Protein AF-A0A920IR67-F1 (afdb_monomer)

Solvent-accessible surface area (backbone atoms only — not comparable to full-atom values): 7328 Å² total; per-residue (Å²): 84,75,46,78,77,42,71,44,80,78,33,70,66,43,25,34,74,67,32,74,69,35,70,67,53,43,52,50,52,53,50,52,53,50,51,50,53,48,53,53,52,59,72,75,44,61,71,65,59,56,71,73,72,46,45,66,59,51,53,51,54,48,50,56,53,46,45,64,69,35,49,76,43,14,40,44,74,76,39,72,48,78,78,47,80,86,73,61,67,72,62,51,50,62,48,51,52,51,51,50,51,50,52,51,50,53,52,49,51,53,50,51,51,54,47,52,53,50,53,50,53,50,53,56,55,61,74,73,109

Nearest PDB structures (foldseek):
  1win-assembly1_A  TM=6.851E-01  e=4.345E-01  Mus musculus
  9bq2-assembly1_A  TM=4.743E-01  e=7.700E-01  Homo sapiens

Radius of gyration: 24.87 Å; Cα contacts (8 Å, |Δi|>4): 86; chains: 1; bounding box: 63×22×72 Å

Mean predicted aligned error: 12.22 Å

Secondary structure (DSSP, 8-state):
-EEEEEEEES-HHHHHHHHTT-HHHHHHHHHHHHHHHHHHHHHHS-HHHHHHTTHHHHHHHHHHHHHHHTGGGTEEEEEEEE------HHHHHHHHHHHHHHHHHHHHHHHHHHHHHHHHHHHHHHTT-

Foldseek 3Di:
DKDADDKDQQDPVLQCVVQVPDPVSVVVVLVVVLLVLVLVVCLVDPVCVCPPPCVVVVVVVSLVVSQVVCVSNSMGRPDMDDPDDPHPVVSVVVNVVVVVVVVVVVVVVVVVVVVVVVVVVVVVVVVVD

Structure (mmCIF, N/CA/C/O backbone):
data_AF-A0A920IR67-F1
#
_entry.id   AF-A0A920IR67-F1
#
loop_
_atom_site.group_PDB
_atom_site.id
_atom_site.type_symbol
_atom_site.label_atom_id
_atom_site.label_alt_id
_atom_site.label_comp_id
_atom_site.label_asym_id
_atom_site.label_entity_id
_atom_site.label_seq_id
_atom_site.pdbx_PDB_ins_code
_atom_site.Cartn_x
_atom_site.Cartn_y
_atom_site.Cartn_z
_atom_site.occupancy
_atom_site.B_iso_or_equiv
_atom_site.auth_seq_id
_atom_site.auth_comp_id
_atom_site.auth_asym_id
_atom_site.auth_atom_id
_atom_site.pdbx_PDB_model_num
ATOM 1 N N . MET A 1 1 ? 10.193 -6.111 2.824 1.00 59.59 1 MET A N 1
ATOM 2 C CA . MET A 1 1 ? 10.745 -6.671 1.575 1.00 59.59 1 MET A CA 1
ATOM 3 C C . MET A 1 1 ? 9.665 -7.300 0.692 1.00 59.59 1 MET A C 1
ATOM 5 O O . MET A 1 1 ? 8.987 -8.243 1.106 1.00 59.59 1 MET A O 1
ATOM 9 N N . ILE A 1 2 ? 9.531 -6.771 -0.526 1.00 66.12 2 ILE A N 1
ATOM 10 C CA . ILE A 1 2 ? 8.673 -7.271 -1.611 1.00 66.12 2 ILE A CA 1
ATOM 11 C C . ILE A 1 2 ? 9.563 -8.070 -2.568 1.00 66.12 2 ILE A C 1
ATOM 13 O O . ILE A 1 2 ? 10.697 -7.669 -2.823 1.00 66.12 2 ILE A O 1
ATOM 17 N N . ARG A 1 3 ? 9.085 -9.212 -3.069 1.00 68.06 3 ARG A N 1
ATOM 18 C CA . ARG A 1 3 ? 9.801 -10.018 -4.062 1.00 68.06 3 ARG A CA 1
ATOM 19 C C . ARG A 1 3 ? 8.900 -10.271 -5.261 1.00 68.06 3 ARG A C 1
ATOM 21 O O . ARG A 1 3 ? 7.835 -10.860 -5.107 1.00 68.06 3 ARG A O 1
ATOM 28 N N . PHE A 1 4 ? 9.364 -9.888 -6.441 1.00 70.62 4 PHE A N 1
ATOM 29 C CA . PHE A 1 4 ? 8.727 -10.252 -7.704 1.00 70.62 4 PHE A CA 1
ATOM 30 C C . PHE A 1 4 ? 9.223 -11.637 -8.130 1.00 70.62 4 PHE A C 1
ATOM 32 O O . PHE A 1 4 ? 10.422 -11.916 -8.060 1.00 70.62 4 PHE A O 1
ATOM 39 N N . GLY A 1 5 ? 8.291 -12.529 -8.466 1.00 67.00 5 GLY A N 1
ATOM 40 C CA . GLY A 1 5 ? 8.580 -13.909 -8.854 1.00 67.00 5 GLY A CA 1
ATOM 41 C C . GLY A 1 5 ? 8.668 -14.066 -10.366 1.00 67.00 5 GLY A C 1
ATOM 42 O O . GLY A 1 5 ? 9.667 -14.570 -10.877 1.00 67.00 5 GLY A O 1
ATOM 43 N N . LYS A 1 6 ? 7.630 -13.618 -11.080 1.00 78.69 6 LYS A N 1
ATOM 44 C CA . LYS A 1 6 ? 7.548 -13.682 -12.543 1.00 78.69 6 LYS A CA 1
ATOM 45 C C . LYS A 1 6 ? 6.943 -12.398 -13.102 1.00 78.69 6 LYS A C 1
ATOM 47 O O . LYS A 1 6 ? 5.902 -11.939 -12.635 1.00 78.69 6 LYS A O 1
ATOM 52 N N . ASN A 1 7 ? 7.587 -11.854 -14.125 1.00 81.00 7 ASN A N 1
ATOM 53 C CA . ASN A 1 7 ? 7.120 -10.73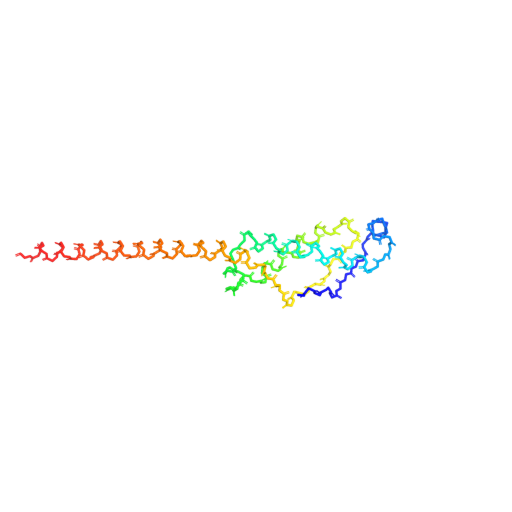0 -14.925 1.00 81.00 7 ASN A CA 1
ATOM 54 C C . ASN A 1 7 ? 7.301 -11.057 -16.414 1.00 81.00 7 ASN A C 1
ATOM 56 O O . ASN A 1 7 ? 8.134 -11.886 -16.783 1.00 81.00 7 ASN A O 1
ATOM 60 N N . ARG A 1 8 ? 6.479 -10.446 -17.266 1.00 83.25 8 ARG A N 1
ATOM 61 C CA . ARG A 1 8 ? 6.518 -10.623 -18.720 1.00 83.25 8 ARG A CA 1
ATOM 62 C C . ARG A 1 8 ? 6.507 -9.262 -19.393 1.00 83.25 8 ARG A C 1
ATOM 64 O O . ARG A 1 8 ? 5.679 -8.425 -19.062 1.00 83.25 8 ARG A O 1
ATOM 71 N N . ILE A 1 9 ? 7.409 -9.053 -20.345 1.00 85.00 9 ILE A N 1
ATOM 72 C CA . ILE A 1 9 ? 7.377 -7.864 -21.198 1.00 85.00 9 ILE A CA 1
ATOM 73 C C . ILE A 1 9 ? 6.272 -8.078 -22.231 1.00 85.00 9 ILE A C 1
ATOM 75 O O . ILE A 1 9 ? 6.287 -9.081 -22.946 1.00 85.00 9 ILE A O 1
ATOM 79 N N . VAL A 1 10 ? 5.307 -7.165 -22.264 1.00 87.00 10 VAL A N 1
ATOM 80 C CA . VAL A 1 10 ? 4.192 -7.175 -23.222 1.00 87.00 10 VAL A CA 1
ATOM 81 C C . VAL A 1 10 ? 4.490 -6.220 -24.372 1.00 87.00 10 VAL A C 1
ATOM 83 O O . VAL A 1 10 ? 4.275 -6.581 -25.525 1.00 87.00 10 VAL A O 1
ATOM 86 N N . ASP A 1 11 ? 5.054 -5.047 -24.066 1.00 88.00 11 ASP A N 1
ATOM 87 C CA . ASP A 1 11 ? 5.465 -4.052 -25.056 1.00 88.00 11 ASP A CA 1
ATOM 88 C C . ASP A 1 11 ? 6.948 -3.702 -24.885 1.00 88.00 11 ASP A C 1
ATOM 90 O O . ASP A 1 11 ? 7.371 -3.101 -23.893 1.00 88.00 11 ASP A O 1
ATOM 94 N N . VAL A 1 12 ? 7.747 -4.094 -25.878 1.00 86.19 12 VAL A N 1
ATOM 95 C CA . VAL A 1 12 ? 9.199 -3.885 -25.893 1.00 86.19 12 VAL A CA 1
ATOM 96 C C . VAL A 1 12 ? 9.558 -2.414 -26.116 1.00 86.19 12 VAL A C 1
ATOM 98 O O . VAL A 1 12 ? 10.548 -1.945 -25.553 1.00 86.19 12 VAL A O 1
ATOM 101 N N . LEU A 1 13 ? 8.771 -1.674 -26.904 1.00 87.31 13 LEU A N 1
ATOM 102 C CA . LEU A 1 13 ? 9.026 -0.262 -27.187 1.00 87.31 13 LEU A CA 1
ATOM 103 C C . LEU A 1 13 ? 8.803 0.558 -25.917 1.00 87.31 13 LEU A C 1
ATOM 105 O O . LEU A 1 13 ? 9.698 1.285 -25.481 1.00 87.31 13 LEU A O 1
ATOM 109 N N . THR A 1 14 ? 7.648 0.373 -25.277 1.00 87.25 14 THR A N 1
ATOM 110 C CA . THR A 1 14 ? 7.322 1.032 -24.009 1.00 87.25 14 THR A CA 1
ATOM 111 C C . THR A 1 14 ? 8.344 0.678 -22.935 1.00 87.25 14 THR A C 1
ATOM 113 O O . THR A 1 14 ? 8.895 1.574 -22.296 1.00 87.25 14 THR A O 1
ATOM 116 N N . PHE A 1 15 ? 8.708 -0.602 -22.812 1.00 87.19 15 PHE A N 1
ATOM 117 C CA . PHE A 1 15 ? 9.747 -1.041 -21.883 1.00 87.19 15 PHE A CA 1
ATOM 118 C C . PHE A 1 15 ? 11.091 -0.339 -22.116 1.00 87.19 15 PHE A C 1
ATOM 120 O O . PHE A 1 15 ? 11.719 0.136 -21.163 1.00 87.19 15 PHE A O 1
ATOM 127 N N . TYR A 1 16 ? 11.535 -0.240 -23.370 1.00 86.88 16 TYR A N 1
ATOM 128 C CA . TYR A 1 16 ? 12.795 0.415 -23.701 1.00 86.88 16 TYR A CA 1
ATOM 129 C C . TYR A 1 16 ? 12.746 1.920 -23.417 1.00 86.88 16 TYR A C 1
ATOM 131 O O . TYR A 1 16 ? 13.696 2.458 -22.857 1.00 86.88 16 TYR A O 1
ATOM 139 N N . THR A 1 17 ? 11.632 2.593 -23.717 1.00 87.38 17 THR A N 1
ATOM 140 C CA . THR A 1 17 ? 11.470 4.029 -23.423 1.00 87.38 17 THR A CA 1
ATOM 141 C C . THR A 1 17 ? 11.408 4.332 -21.926 1.00 87.38 17 THR A C 1
ATOM 143 O O . THR A 1 17 ? 11.992 5.316 -21.480 1.00 87.38 17 THR A O 1
ATOM 146 N N . ALA A 1 18 ? 10.755 3.476 -21.137 1.00 84.12 18 ALA A N 1
ATOM 147 C CA . ALA A 1 18 ? 10.588 3.675 -19.700 1.00 84.12 18 ALA A CA 1
ATOM 148 C C . ALA A 1 18 ? 11.833 3.285 -18.890 1.00 84.12 18 ALA A C 1
ATOM 150 O O . ALA A 1 18 ? 12.072 3.814 -17.805 1.00 84.12 18 ALA A O 1
ATOM 15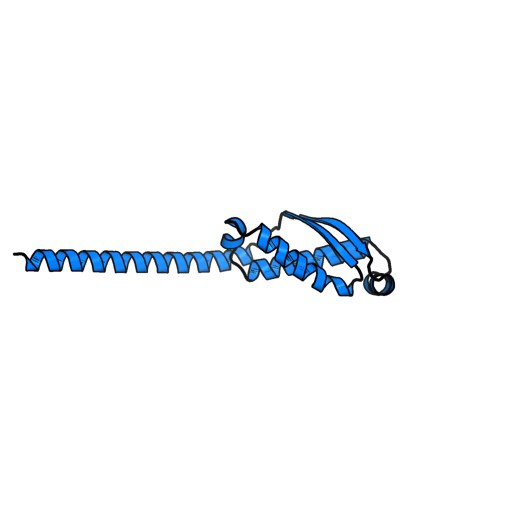1 N N . THR A 1 19 ? 12.619 2.336 -19.402 1.00 85.69 19 THR A N 1
ATOM 152 C CA . THR A 1 19 ? 13.619 1.622 -18.598 1.00 85.69 19 THR A CA 1
ATOM 153 C C . THR A 1 19 ? 15.010 1.587 -19.225 1.00 85.69 19 THR A C 1
ATOM 155 O O . THR A 1 19 ? 15.936 1.003 -18.654 1.00 85.69 19 THR A O 1
ATOM 158 N N . SER A 1 20 ? 15.163 2.159 -20.420 1.00 85.56 20 SER A N 1
ATOM 159 C CA . SER A 1 20 ? 16.378 2.085 -21.242 1.00 85.56 20 SER A CA 1
ATOM 160 C C . SER A 1 20 ? 16.860 0.645 -21.471 1.00 85.56 20 SER A C 1
ATOM 162 O O . SER A 1 20 ? 18.056 0.388 -21.576 1.00 85.56 20 SER A O 1
ATOM 164 N N . GLY A 1 21 ? 15.934 -0.323 -21.469 1.00 83.12 21 GLY A N 1
ATOM 165 C CA . GLY A 1 21 ? 16.231 -1.753 -21.604 1.00 83.12 21 GLY A CA 1
ATOM 166 C C . GLY A 1 21 ? 16.819 -2.435 -20.358 1.00 83.12 21 GLY A C 1
ATOM 167 O O . GLY A 1 21 ? 17.163 -3.614 -20.418 1.00 83.12 21 GLY A O 1
ATOM 168 N N . SER A 1 22 ? 16.942 -1.741 -19.221 1.00 88.25 22 SER A N 1
ATOM 169 C CA . SER A 1 22 ? 17.567 -2.287 -18.009 1.00 88.25 22 SER A CA 1
ATOM 170 C C . SER A 1 22 ? 16.568 -2.979 -17.080 1.00 88.25 22 SER A C 1
ATOM 172 O O . SER A 1 22 ? 15.719 -2.346 -16.453 1.00 88.25 22 SER A O 1
ATOM 174 N N . PHE A 1 23 ? 16.737 -4.286 -16.868 1.00 82.31 23 PHE A N 1
ATOM 175 C CA . PHE A 1 23 ? 15.955 -5.024 -15.867 1.00 82.31 23 PHE A CA 1
ATOM 176 C C . PHE A 1 23 ? 16.204 -4.554 -14.427 1.00 82.31 23 PHE A C 1
ATOM 178 O O . PHE A 1 23 ? 15.329 -4.699 -13.574 1.00 82.31 23 PHE A O 1
ATOM 185 N N . LEU A 1 24 ? 17.376 -3.984 -14.127 1.00 85.94 24 LEU A N 1
ATOM 186 C CA . LEU A 1 24 ? 17.654 -3.440 -12.796 1.00 85.94 24 LEU A CA 1
ATOM 187 C C . LEU A 1 24 ? 16.766 -2.223 -12.519 1.00 85.94 24 LEU A C 1
ATOM 189 O O . LEU A 1 24 ? 16.125 -2.142 -11.471 1.00 85.94 24 LEU A O 1
ATOM 193 N N . THR A 1 25 ? 16.686 -1.312 -13.488 1.00 86.12 25 THR A N 1
ATOM 194 C CA . THR A 1 25 ? 15.841 -0.119 -13.402 1.00 86.12 25 THR A CA 1
ATOM 195 C C . THR A 1 25 ? 14.364 -0.511 -13.341 1.00 86.12 25 THR A C 1
ATOM 197 O O . THR A 1 25 ? 13.634 0.041 -12.520 1.00 86.12 25 THR A O 1
ATOM 200 N N . LEU A 1 26 ? 13.949 -1.537 -14.096 1.00 85.38 26 LEU A N 1
ATOM 201 C CA . LEU A 1 26 ? 12.593 -2.089 -14.018 1.00 85.38 26 LEU A CA 1
ATOM 202 C C . LEU A 1 26 ? 12.262 -2.541 -12.596 1.00 85.38 26 LEU A C 1
ATOM 204 O O . LEU A 1 26 ? 11.256 -2.130 -12.030 1.00 85.38 26 LEU A O 1
ATOM 208 N N . ASN A 1 27 ? 13.112 -3.387 -12.012 1.00 82.69 27 ASN A N 1
ATOM 209 C CA . ASN A 1 27 ? 12.874 -3.947 -10.684 1.00 82.69 27 ASN A CA 1
ATOM 210 C C . ASN A 1 27 ? 12.829 -2.861 -9.602 1.00 82.69 27 ASN A C 1
ATOM 212 O O . ASN A 1 27 ? 12.018 -2.955 -8.680 1.00 82.69 27 ASN A O 1
ATOM 216 N N . ASN A 1 28 ? 13.650 -1.817 -9.732 1.00 85.88 28 ASN A N 1
ATOM 217 C CA . ASN A 1 28 ? 13.616 -0.670 -8.828 1.00 85.88 28 ASN A CA 1
ATOM 218 C C . ASN A 1 28 ? 12.306 0.120 -8.958 1.00 85.88 28 ASN A C 1
ATOM 220 O O . ASN A 1 28 ? 11.671 0.403 -7.944 1.00 85.88 28 ASN A O 1
ATOM 224 N N . LEU A 1 29 ? 11.868 0.427 -10.184 1.00 85.31 29 LEU A N 1
ATOM 225 C CA . LEU A 1 29 ? 10.605 1.132 -10.435 1.00 85.31 29 LEU A CA 1
ATOM 226 C C . LEU A 1 29 ? 9.396 0.320 -9.957 1.00 85.31 29 LEU A C 1
ATOM 228 O O . LEU A 1 29 ? 8.525 0.857 -9.272 1.00 85.31 29 LEU A O 1
ATOM 232 N N . LEU A 1 30 ? 9.372 -0.983 -10.248 1.00 83.69 30 LEU A N 1
ATOM 233 C CA . LEU A 1 30 ? 8.346 -1.902 -9.758 1.00 83.69 30 LEU A CA 1
ATOM 234 C C . LEU A 1 30 ? 8.319 -1.931 -8.228 1.00 83.69 30 LEU A C 1
ATOM 236 O O . LEU A 1 30 ? 7.246 -1.835 -7.634 1.00 83.69 30 LEU A O 1
ATOM 240 N N . GLY A 1 31 ? 9.484 -2.013 -7.581 1.00 81.69 31 GLY A N 1
ATOM 241 C CA . GLY A 1 31 ? 9.602 -1.963 -6.125 1.00 81.69 31 GLY A CA 1
ATOM 242 C C . GLY A 1 31 ? 9.022 -0.677 -5.537 1.00 81.69 31 GLY A C 1
ATOM 243 O O . GLY A 1 31 ? 8.185 -0.748 -4.640 1.00 81.69 31 GLY A O 1
ATOM 244 N N . GLN A 1 32 ? 9.402 0.478 -6.089 1.00 84.81 32 GLN A N 1
ATOM 245 C CA . GLN A 1 32 ? 8.931 1.789 -5.633 1.00 84.81 32 GLN A CA 1
ATOM 246 C C . GLN A 1 32 ? 7.420 1.968 -5.822 1.00 84.81 32 GLN A C 1
ATOM 248 O O . GLN A 1 32 ? 6.733 2.372 -4.884 1.00 84.81 32 GLN A O 1
ATOM 253 N N . ARG A 1 33 ? 6.875 1.627 -7.000 1.00 83.56 33 ARG A N 1
ATOM 254 C CA . ARG A 1 33 ? 5.427 1.733 -7.257 1.00 83.56 33 ARG A CA 1
ATOM 255 C C . ARG A 1 33 ? 4.621 0.796 -6.373 1.00 83.56 33 ARG A C 1
ATOM 257 O O . ARG A 1 33 ? 3.600 1.201 -5.826 1.00 83.56 33 ARG A O 1
ATOM 264 N N . THR A 1 34 ? 5.104 -0.430 -6.185 1.00 79.44 34 THR A N 1
ATOM 265 C CA . THR A 1 34 ? 4.448 -1.393 -5.294 1.00 79.44 34 THR A CA 1
ATOM 266 C C . THR A 1 34 ? 4.470 -0.896 -3.856 1.00 79.44 34 THR A C 1
ATOM 268 O O . THR A 1 34 ? 3.452 -0.962 -3.181 1.00 79.44 34 THR A O 1
ATOM 271 N N . GLU A 1 35 ? 5.590 -0.357 -3.374 1.00 78.31 35 GLU A N 1
ATOM 272 C CA . GLU A 1 35 ? 5.666 0.200 -2.023 1.00 78.31 35 GLU A CA 1
ATOM 273 C C . GLU A 1 35 ? 4.720 1.393 -1.829 1.00 78.31 35 GLU A C 1
ATOM 275 O O . GLU A 1 35 ? 4.048 1.477 -0.799 1.00 78.31 35 GLU A O 1
ATOM 280 N N . PHE A 1 36 ? 4.631 2.284 -2.817 1.00 80.25 36 PHE A N 1
ATOM 281 C CA . PHE A 1 36 ? 3.705 3.413 -2.790 1.00 80.25 36 PHE A CA 1
ATOM 282 C C . PHE A 1 36 ? 2.242 2.953 -2.759 1.00 80.25 36 PHE A C 1
ATOM 284 O O . PHE A 1 36 ? 1.482 3.396 -1.899 1.00 80.25 36 PHE A O 1
ATOM 291 N N . GLU A 1 37 ? 1.856 2.030 -3.643 1.00 77.75 37 GLU A N 1
ATOM 292 C CA . GLU A 1 37 ? 0.482 1.524 -3.709 1.00 77.75 37 GLU A CA 1
ATOM 293 C C . GLU A 1 37 ? 0.106 0.762 -2.434 1.00 77.75 37 GLU A C 1
ATOM 295 O O . GLU A 1 37 ? -0.981 0.959 -1.892 1.00 77.75 37 GLU A O 1
ATOM 300 N N . LEU A 1 38 ? 1.037 -0.031 -1.888 1.00 74.69 38 LEU A N 1
ATOM 301 C CA . LEU A 1 38 ? 0.874 -0.648 -0.575 1.00 74.69 38 LEU A CA 1
ATOM 302 C C . LEU A 1 38 ? 0.610 0.433 0.479 1.00 74.69 38 LEU A C 1
ATOM 304 O O . LEU A 1 38 ? -0.452 0.430 1.092 1.00 74.69 38 LEU A O 1
ATOM 308 N N . LYS A 1 39 ? 1.501 1.413 0.656 1.00 73.88 39 LYS A N 1
ATOM 309 C CA . LYS A 1 39 ? 1.303 2.479 1.657 1.00 73.88 39 LYS A CA 1
ATOM 310 C C . LYS A 1 39 ? -0.028 3.220 1.481 1.00 73.88 39 LYS A C 1
ATOM 312 O O . LYS A 1 39 ? -0.691 3.499 2.475 1.00 73.88 39 LYS A O 1
ATOM 317 N N . ASN A 1 40 ? -0.447 3.488 0.247 1.00 76.81 40 ASN A N 1
ATOM 318 C CA . ASN A 1 40 ? -1.707 4.167 -0.053 1.00 76.81 40 ASN A CA 1
ATOM 319 C C . ASN A 1 40 ? -2.933 3.341 0.378 1.00 76.81 40 ASN A C 1
ATOM 321 O O . ASN A 1 40 ? -3.837 3.858 1.030 1.00 76.81 40 ASN A O 1
ATOM 325 N N . GLN A 1 41 ? -2.956 2.043 0.070 1.00 71.44 41 GLN A N 1
ATOM 326 C CA . GLN A 1 41 ? -4.049 1.148 0.469 1.00 71.44 41 GLN A CA 1
ATOM 327 C C . GLN A 1 41 ? -4.071 0.905 1.985 1.00 71.44 41 GLN A C 1
ATOM 329 O O . GLN A 1 41 ? -5.137 0.932 2.599 1.00 71.44 41 GLN A O 1
ATOM 334 N N . PHE A 1 42 ? -2.896 0.757 2.605 1.00 69.69 42 PHE A N 1
ATOM 335 C CA . PHE A 1 42 ? -2.746 0.661 4.061 1.00 69.69 42 PHE A CA 1
ATOM 336 C C . PHE A 1 42 ? -3.109 1.971 4.787 1.00 69.69 42 PHE A C 1
ATOM 338 O O . PHE A 1 42 ? -3.470 1.932 5.956 1.00 69.69 42 PHE A O 1
ATOM 345 N N . GLY A 1 43 ? -3.030 3.129 4.123 1.00 65.44 43 GLY A N 1
ATOM 346 C CA . GLY A 1 43 ? -3.505 4.408 4.663 1.00 65.44 43 GLY A CA 1
ATOM 347 C C . GLY A 1 43 ? -5.022 4.602 4.553 1.00 65.44 43 GLY A C 1
ATOM 348 O O . GLY A 1 43 ? -5.601 5.362 5.328 1.00 65.44 43 GLY A O 1
ATOM 349 N N . LYS A 1 44 ? -5.670 3.918 3.600 1.00 67.81 44 LYS A N 1
ATOM 350 C CA . LYS A 1 44 ? -7.120 3.994 3.354 1.00 67.81 44 LYS A CA 1
ATOM 351 C C . LYS A 1 44 ? -7.940 3.007 4.191 1.00 67.81 44 LYS A C 1
ATOM 353 O O . LYS A 1 44 ? -9.098 3.304 4.468 1.00 67.81 44 LYS A O 1
ATOM 358 N N . ARG A 1 45 ? -7.369 1.863 4.584 1.00 62.19 45 ARG A N 1
ATOM 359 C CA . ARG A 1 45 ? -8.019 0.828 5.412 1.00 62.19 45 ARG A CA 1
ATOM 360 C C . ARG A 1 45 ? -7.328 0.685 6.760 1.00 62.19 45 ARG A C 1
ATOM 362 O O . ARG A 1 45 ? -6.133 0.942 6.878 1.00 62.19 45 ARG A O 1
ATOM 369 N N . THR A 1 46 ? -8.062 0.284 7.792 1.00 58.84 46 THR A N 1
ATOM 370 C CA . THR A 1 46 ? -7.452 0.096 9.114 1.00 58.84 46 THR A CA 1
ATOM 371 C C . THR A 1 46 ? -6.602 -1.180 9.116 1.00 58.84 46 THR A C 1
ATOM 373 O O . THR A 1 46 ? -7.000 -2.198 8.559 1.00 58.84 46 THR A O 1
ATOM 376 N N . ILE A 1 47 ? 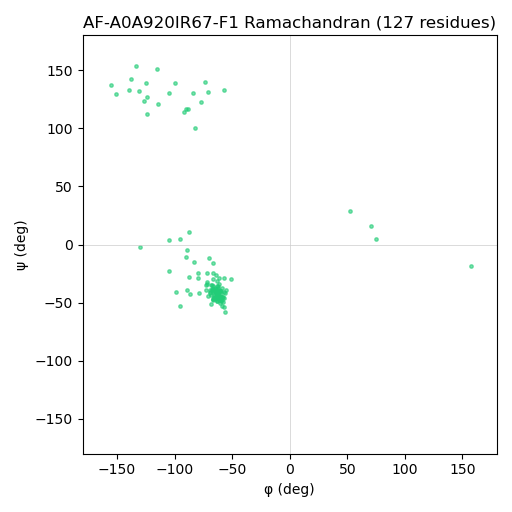-5.420 -1.159 9.752 1.00 56.28 47 ILE A N 1
ATOM 377 C CA . ILE A 1 47 ? -4.529 -2.339 9.880 1.00 56.28 47 ILE A CA 1
ATOM 378 C C . ILE A 1 47 ? -5.292 -3.566 10.413 1.00 56.28 47 ILE A C 1
ATOM 380 O O . ILE A 1 47 ? -4.971 -4.699 10.063 1.00 56.28 47 ILE A O 1
ATOM 384 N N . THR A 1 48 ? -6.326 -3.339 11.222 1.00 52.91 48 THR A N 1
ATOM 385 C CA . THR A 1 48 ? -7.190 -4.364 11.806 1.00 52.91 48 THR A CA 1
ATOM 386 C C . THR A 1 48 ? -7.949 -5.177 10.751 1.00 52.91 48 THR A C 1
ATOM 388 O O . THR A 1 48 ? -7.984 -6.398 10.874 1.00 52.91 48 THR A O 1
ATOM 391 N N . GLU A 1 49 ? -8.467 -4.547 9.688 1.00 57.56 49 GLU A N 1
ATOM 392 C CA . GLU A 1 49 ? -9.129 -5.229 8.552 1.00 57.56 49 GLU A CA 1
ATOM 393 C C . GLU A 1 49 ? -8.133 -6.091 7.755 1.00 57.56 49 GLU A C 1
ATOM 395 O O . GLU A 1 49 ? -8.468 -7.142 7.214 1.00 57.56 49 GLU A O 1
ATOM 400 N N . LEU A 1 50 ? -6.860 -5.686 7.743 1.00 55.75 50 LEU A N 1
ATOM 401 C CA . LEU A 1 50 ? -5.796 -6.344 6.979 1.00 55.75 50 LEU A CA 1
ATOM 402 C C . LEU A 1 50 ? -5.185 -7.560 7.692 1.00 55.75 50 LEU A C 1
ATOM 404 O O . LEU A 1 50 ? -4.487 -8.361 7.061 1.00 55.75 50 LEU A O 1
ATOM 408 N N . VAL A 1 51 ? -5.431 -7.701 8.997 1.00 56.38 51 VAL A N 1
ATOM 409 C CA . VAL A 1 51 ? -4.917 -8.795 9.838 1.00 56.38 51 VAL A CA 1
ATOM 410 C C . VAL A 1 51 ? -6.005 -9.828 10.1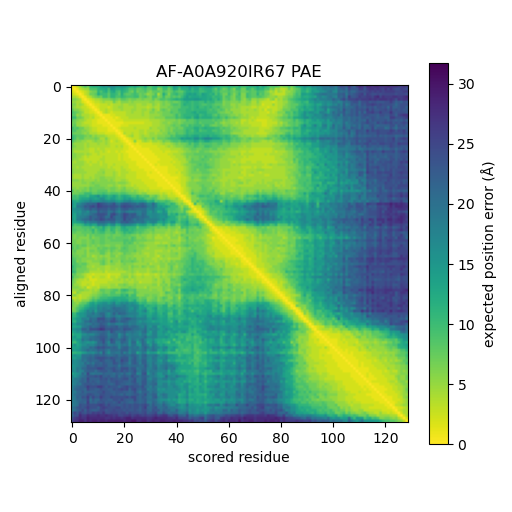67 1.00 56.38 51 VAL A C 1
ATOM 412 O O . VAL A 1 51 ? -5.668 -10.977 10.443 1.00 56.38 51 VAL A O 1
ATOM 415 N N . SER A 1 52 ? -7.293 -9.471 10.103 1.00 58.69 52 SER A N 1
ATOM 416 C CA . SER A 1 52 ? -8.394 -10.305 10.615 1.00 58.69 52 SER A CA 1
ATOM 417 C C . SER A 1 52 ? -9.015 -11.304 9.627 1.00 58.69 52 SER A C 1
ATOM 419 O O . SER A 1 52 ? -9.756 -12.178 10.071 1.00 58.69 52 SER A O 1
ATOM 421 N N . GLY A 1 53 ? -8.711 -11.243 8.324 1.00 57.81 53 GLY A N 1
ATOM 422 C CA . GLY A 1 53 ? -9.210 -12.245 7.364 1.00 57.81 53 GLY A CA 1
ATOM 423 C C . GLY A 1 53 ? -9.265 -11.816 5.897 1.00 57.81 53 GLY A C 1
ATOM 424 O O . GLY A 1 53 ? -9.250 -12.671 5.020 1.00 57.81 53 GLY A O 1
ATOM 425 N N . GLU A 1 54 ? -9.234 -10.516 5.597 1.00 64.69 54 GLU A N 1
ATOM 426 C CA . GLU A 1 54 ? -9.372 -9.997 4.220 1.00 64.69 54 GLU A CA 1
ATOM 427 C C . GLU A 1 54 ? -8.048 -9.914 3.444 1.00 64.69 54 GLU A C 1
ATOM 429 O O . GLU A 1 54 ? -7.960 -9.306 2.374 1.00 64.69 54 GLU A O 1
ATOM 434 N N . ARG A 1 55 ? -6.976 -10.510 3.977 1.00 68.81 55 ARG A N 1
ATOM 435 C CA . ARG A 1 55 ? -5.628 -10.395 3.408 1.00 68.81 55 ARG A CA 1
ATOM 436 C C . ARG A 1 55 ? -5.579 -10.834 1.943 1.00 68.81 55 ARG A C 1
ATOM 438 O O . ARG A 1 55 ? -4.926 -10.170 1.139 1.00 68.81 55 ARG A O 1
ATOM 445 N N . ASP A 1 56 ? -6.256 -11.924 1.597 1.00 69.31 56 ASP A N 1
ATOM 446 C CA . ASP A 1 56 ? -6.216 -12.480 0.243 1.00 69.31 56 ASP A CA 1
ATOM 447 C C . ASP A 1 56 ? -7.000 -11.619 -0.757 1.00 69.31 56 ASP A C 1
ATOM 449 O O . ASP A 1 56 ? -6.524 -11.371 -1.867 1.00 69.31 56 ASP A O 1
ATOM 453 N N . GLU A 1 57 ? -8.152 -11.076 -0.355 1.00 73.19 57 GLU A N 1
ATOM 454 C CA . GLU A 1 57 ? -8.921 -10.135 -1.177 1.00 73.19 57 GLU A CA 1
ATOM 455 C C . GLU A 1 57 ? -8.183 -8.806 -1.361 1.00 73.19 57 GLU A C 1
ATOM 457 O O . GLU A 1 57 ? -8.131 -8.270 -2.474 1.00 73.19 57 GLU A O 1
ATOM 462 N N . MET A 1 58 ? -7.524 -8.311 -0.306 1.00 72.50 58 MET A N 1
ATOM 463 C CA . MET A 1 58 ? -6.650 -7.142 -0.393 1.00 72.50 58 MET A CA 1
ATOM 464 C C . MET A 1 58 ? -5.533 -7.391 -1.407 1.00 72.50 58 MET A C 1
ATOM 466 O O . MET A 1 58 ? -5.368 -6.601 -2.336 1.00 72.50 58 MET A O 1
ATOM 470 N N . MET A 1 59 ? -4.798 -8.497 -1.265 1.00 72.00 59 MET A N 1
ATOM 471 C CA . MET A 1 59 ? -3.702 -8.848 -2.171 1.00 72.00 59 MET A CA 1
ATOM 472 C C . MET A 1 59 ? -4.188 -8.989 -3.619 1.00 72.00 59 MET A C 1
ATOM 474 O O . MET A 1 59 ? -3.501 -8.545 -4.542 1.00 72.00 59 MET A O 1
ATOM 478 N N . LYS A 1 60 ? -5.389 -9.535 -3.839 1.00 75.50 60 LYS A N 1
ATOM 479 C CA . LYS A 1 60 ? -5.998 -9.651 -5.170 1.00 75.50 60 LYS A CA 1
ATOM 480 C C . LYS A 1 60 ? -6.346 -8.287 -5.772 1.00 75.50 60 LYS A C 1
ATOM 482 O O . LYS A 1 60 ? -5.967 -8.025 -6.912 1.00 75.50 60 LYS A O 1
ATOM 487 N N . SER A 1 61 ? -7.005 -7.404 -5.018 1.00 76.88 61 SER A N 1
ATOM 488 C CA . SER A 1 61 ? -7.332 -6.051 -5.501 1.00 76.88 61 SER A CA 1
ATOM 489 C C . SER A 1 61 ? -6.075 -5.210 -5.751 1.00 76.88 61 SER A C 1
ATOM 491 O O . SER A 1 61 ? -5.982 -4.514 -6.760 1.00 76.88 61 SER A O 1
ATOM 493 N N . MET A 1 62 ? -5.056 -5.353 -4.899 1.00 74.25 62 MET A N 1
ATOM 494 C CA . MET A 1 62 ? -3.748 -4.738 -5.102 1.00 74.25 62 MET A CA 1
ATOM 495 C C . MET A 1 62 ? -3.090 -5.231 -6.378 1.00 74.25 62 MET A C 1
ATOM 497 O O . MET A 1 62 ? -2.570 -4.414 -7.122 1.00 74.25 62 MET A O 1
ATOM 501 N N . THR A 1 63 ? -3.129 -6.538 -6.648 1.00 73.81 63 THR A N 1
ATOM 502 C CA . THR A 1 63 ? -2.567 -7.101 -7.884 1.00 73.81 63 THR A CA 1
ATOM 503 C C . THR A 1 63 ? -3.216 -6.460 -9.107 1.00 73.81 63 THR A C 1
ATOM 505 O O . THR A 1 63 ? -2.509 -6.028 -10.009 1.00 73.81 63 THR A O 1
ATOM 508 N N . MET A 1 64 ? -4.544 -6.320 -9.110 1.00 77.94 64 MET A N 1
ATOM 509 C CA . MET A 1 64 ? -5.270 -5.663 -10.203 1.00 77.94 64 MET A CA 1
ATOM 510 C C . MET A 1 64 ? -4.858 -4.193 -10.378 1.00 77.94 64 MET A C 1
ATOM 512 O O . MET A 1 64 ? -4.591 -3.767 -11.500 1.00 77.94 64 MET A O 1
ATOM 516 N N . ASN A 1 65 ? -4.746 -3.441 -9.279 1.00 79.62 65 ASN A N 1
ATOM 517 C CA . ASN A 1 65 ? -4.332 -2.033 -9.307 1.00 79.62 65 ASN A CA 1
ATOM 518 C C . ASN A 1 65 ? -2.863 -1.856 -9.711 1.00 79.62 65 ASN A C 1
ATOM 520 O O . ASN A 1 65 ? -2.504 -0.891 -10.377 1.00 79.62 65 ASN A O 1
ATOM 524 N N . LEU A 1 66 ? -1.995 -2.784 -9.319 1.00 77.94 66 LEU A N 1
ATOM 525 C CA . LEU A 1 66 ? -0.594 -2.773 -9.716 1.00 77.94 66 LEU A CA 1
ATOM 526 C C . LEU A 1 66 ? -0.437 -3.057 -11.201 1.00 77.94 66 LEU A C 1
ATOM 528 O O . LEU A 1 66 ? 0.309 -2.338 -11.852 1.00 77.94 66 LEU A O 1
ATOM 532 N N . THR A 1 67 ? -1.164 -4.034 -11.746 1.00 76.62 67 THR A N 1
ATOM 533 C CA . THR A 1 67 ? -1.132 -4.346 -13.180 1.00 76.62 67 THR A CA 1
ATOM 534 C C . THR A 1 67 ? -1.552 -3.151 -14.036 1.00 76.62 67 THR A C 1
ATOM 536 O O . THR A 1 67 ? -0.918 -2.889 -15.055 1.00 76.62 67 THR A O 1
ATOM 539 N N . SER A 1 68 ? -2.565 -2.384 -13.616 1.00 79.44 68 SER A N 1
ATOM 540 C CA . SER A 1 68 ? -2.944 -1.148 -14.314 1.00 79.44 68 SER A CA 1
ATOM 541 C C . SER A 1 68 ? -1.943 -0.013 -14.091 1.00 79.44 68 SER A C 1
ATOM 543 O O . SER A 1 68 ? -1.683 0.763 -15.002 1.00 79.44 68 SER A O 1
ATOM 545 N N . SER A 1 69 ? -1.343 0.073 -12.904 1.00 78.00 69 SER A N 1
ATOM 546 C CA . SER A 1 69 ? -0.352 1.101 -12.587 1.00 78.00 69 SER A CA 1
ATOM 547 C C . SER A 1 69 ? 0.981 0.883 -13.297 1.00 78.00 69 SER A C 1
ATOM 549 O O . SER A 1 69 ? 1.701 1.845 -13.481 1.00 78.00 69 SER A O 1
ATOM 551 N N . VAL A 1 70 ? 1.342 -0.339 -13.697 1.00 79.00 70 VAL A N 1
ATOM 552 C CA . VAL A 1 70 ? 2.631 -0.643 -14.360 1.00 79.00 70 VAL A CA 1
ATOM 553 C C . VAL A 1 70 ? 2.504 -0.888 -15.864 1.00 79.00 70 VAL A C 1
ATOM 555 O O . VAL A 1 70 ? 3.500 -1.196 -16.519 1.00 79.00 70 VAL A O 1
ATOM 558 N N . SER A 1 71 ? 1.305 -0.737 -16.434 1.00 79.31 71 SER A N 1
ATOM 559 C CA . SER A 1 71 ? 1.083 -0.922 -17.873 1.00 79.31 71 SER A CA 1
ATOM 560 C C . SER A 1 71 ? 1.885 0.068 -18.723 1.00 79.31 71 SER A C 1
ATOM 562 O O . SER A 1 71 ? 2.286 -0.249 -19.838 1.00 79.31 71 SER A O 1
ATOM 564 N N . ASP A 1 72 ? 2.166 1.252 -18.180 1.00 83.38 72 ASP A N 1
ATOM 565 C CA . ASP A 1 72 ? 3.016 2.283 -18.782 1.00 83.38 72 ASP A CA 1
ATOM 566 C C . ASP A 1 72 ? 4.509 1.911 -18.817 1.00 83.38 72 ASP A 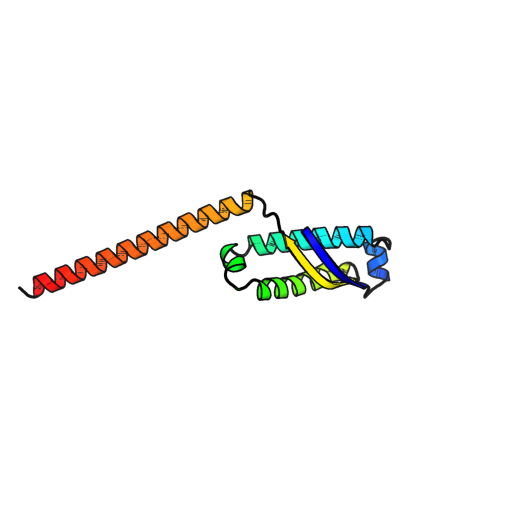C 1
ATOM 568 O O . ASP A 1 72 ? 5.283 2.568 -19.506 1.00 83.38 72 ASP A O 1
ATOM 572 N N . LEU A 1 73 ? 4.923 0.854 -18.112 1.00 83.56 73 LEU A N 1
ATOM 573 C CA . LEU A 1 73 ? 6.276 0.298 -18.188 1.00 83.56 73 LEU A CA 1
ATOM 574 C C . LEU A 1 73 ? 6.406 -0.776 -19.281 1.00 83.56 73 LEU A C 1
ATOM 576 O O . LEU A 1 73 ? 7.505 -1.281 -19.500 1.00 83.56 73 LEU A O 1
ATOM 580 N N . GLY A 1 74 ? 5.314 -1.158 -19.958 1.00 82.81 74 GLY A N 1
ATOM 581 C CA . GLY A 1 74 ? 5.314 -2.225 -20.968 1.00 82.81 74 GLY A CA 1
ATOM 582 C C . GLY A 1 74 ? 5.489 -3.635 -20.386 1.00 82.81 74 GLY A C 1
ATOM 583 O O . GLY A 1 74 ? 5.811 -4.576 -21.117 1.00 82.81 74 GLY A O 1
ATOM 584 N N . VAL A 1 75 ? 5.295 -3.798 -19.072 1.00 84.44 75 VAL A N 1
ATOM 585 C CA . VAL A 1 75 ? 5.518 -5.053 -18.343 1.00 84.44 75 VAL A CA 1
ATOM 586 C C . VAL A 1 75 ? 4.259 -5.470 -17.594 1.00 84.44 75 VAL A C 1
ATOM 588 O O . VAL A 1 75 ? 3.594 -4.663 -16.959 1.00 84.44 75 VAL A O 1
ATOM 591 N N . GLU A 1 76 ? 3.968 -6.763 -17.625 1.00 83.19 76 GLU A N 1
ATOM 592 C CA . GLU A 1 76 ? 2.906 -7.411 -16.869 1.00 83.19 76 GLU A CA 1
ATOM 593 C C . GLU A 1 76 ? 3.503 -8.195 -15.693 1.00 83.19 76 GLU A C 1
ATOM 595 O O . GLU A 1 76 ? 4.443 -8.987 -15.850 1.00 83.19 76 GLU A O 1
ATOM 600 N N . ILE A 1 77 ? 2.957 -7.982 -14.495 1.00 80.19 77 ILE A N 1
ATOM 601 C CA . ILE A 1 77 ? 3.347 -8.715 -13.287 1.00 80.19 77 ILE A CA 1
ATOM 602 C C . ILE A 1 77 ? 2.493 -9.982 -13.202 1.00 80.19 77 ILE A C 1
ATOM 604 O O . ILE A 1 77 ? 1.279 -9.902 -13.049 1.00 80.19 77 ILE A O 1
ATOM 608 N N . ILE A 1 78 ? 3.132 -11.152 -13.273 1.00 76.44 78 ILE A N 1
ATOM 609 C CA . ILE A 1 78 ? 2.448 -12.453 -13.189 1.00 76.44 78 ILE A CA 1
ATOM 610 C C . ILE A 1 78 ? 2.357 -12.916 -11.731 1.00 76.44 78 ILE A C 1
ATOM 612 O O . ILE A 1 78 ? 1.352 -13.491 -11.324 1.00 76.44 78 ILE A O 1
ATOM 616 N N . ASP A 1 79 ? 3.414 -12.689 -10.945 1.00 70.44 79 ASP A N 1
ATOM 617 C CA . ASP A 1 79 ? 3.461 -13.084 -9.535 1.00 70.44 79 ASP A CA 1
ATOM 618 C C . ASP A 1 79 ? 4.363 -12.149 -8.720 1.00 70.44 79 ASP A C 1
ATOM 620 O O . ASP A 1 79 ? 5.531 -11.919 -9.066 1.00 70.44 79 ASP A O 1
ATOM 624 N N . PHE A 1 80 ? 3.842 -11.653 -7.597 1.00 74.75 80 PHE A N 1
ATOM 625 C CA . PHE A 1 80 ? 4.615 -10.939 -6.588 1.00 74.75 80 PHE A CA 1
ATOM 626 C C . PHE A 1 80 ? 4.209 -11.383 -5.183 1.00 74.75 80 PHE A C 1
ATOM 628 O O . PHE A 1 80 ? 3.042 -11.615 -4.875 1.00 74.75 80 PHE A O 1
ATOM 635 N N . ARG A 1 81 ? 5.199 -11.469 -4.293 1.00 71.25 81 ARG A N 1
ATOM 636 C CA . ARG A 1 81 ? 5.006 -11.858 -2.898 1.00 71.25 81 ARG A CA 1
ATOM 637 C C . ARG A 1 81 ? 5.544 -10.788 -1.965 1.00 71.25 81 ARG A C 1
ATOM 639 O O . ARG A 1 81 ? 6.717 -10.414 -2.014 1.00 71.25 81 ARG A O 1
ATOM 646 N N . VAL A 1 82 ? 4.700 -10.356 -1.039 1.00 69.12 82 VAL A N 1
ATOM 647 C CA . VAL A 1 82 ? 5.075 -9.440 0.039 1.00 69.12 82 VAL A CA 1
ATOM 648 C C . VAL A 1 82 ? 5.490 -10.262 1.259 1.00 69.12 82 VAL A C 1
ATOM 650 O O . VAL A 1 82 ? 4.663 -10.959 1.843 1.00 69.12 82 VAL A O 1
ATOM 653 N N . LYS A 1 83 ? 6.771 -10.204 1.652 1.00 65.62 83 LYS A N 1
ATOM 654 C CA . LYS A 1 83 ? 7.268 -10.920 2.844 1.00 65.62 83 LYS A CA 1
ATOM 655 C C . LYS A 1 83 ? 7.093 -10.122 4.136 1.00 65.62 83 LYS A C 1
ATOM 657 O O . LYS A 1 83 ? 6.739 -10.689 5.159 1.00 65.62 83 LYS A O 1
ATOM 662 N N . ARG A 1 84 ? 7.382 -8.820 4.098 1.00 59.66 84 ARG A N 1
ATOM 663 C CA . ARG A 1 84 ? 7.266 -7.895 5.239 1.00 59.66 84 ARG A CA 1
ATOM 664 C C . ARG A 1 84 ? 7.069 -6.484 4.695 1.00 59.66 84 ARG A C 1
ATOM 666 O O . ARG A 1 84 ? 7.750 -6.131 3.734 1.00 59.66 84 ARG A O 1
ATOM 673 N N . ILE A 1 85 ? 6.175 -5.703 5.278 1.00 61.09 85 ILE A N 1
ATOM 674 C CA . ILE A 1 85 ? 6.099 -4.257 5.051 1.00 61.09 85 ILE A CA 1
ATOM 675 C C . ILE A 1 85 ? 6.449 -3.635 6.390 1.00 61.09 85 ILE A C 1
ATOM 677 O O . ILE A 1 85 ? 5.798 -3.941 7.386 1.00 61.09 85 ILE A O 1
ATOM 681 N N . ASP A 1 86 ? 7.495 -2.821 6.411 1.00 59.41 86 ASP A N 1
ATOM 682 C CA . ASP A 1 86 ? 7.792 -1.996 7.571 1.00 59.41 86 ASP A CA 1
ATOM 683 C C . ASP A 1 86 ? 6.891 -0.765 7.446 1.00 59.41 86 ASP A C 1
ATOM 685 O O . ASP A 1 86 ? 7.103 0.107 6.601 1.00 59.41 86 ASP A O 1
ATOM 689 N N . LEU A 1 87 ? 5.786 -0.768 8.193 1.00 60.00 87 LEU A N 1
ATOM 690 C CA . LEU A 1 87 ? 4.865 0.362 8.228 1.00 60.00 87 LEU A CA 1
ATOM 691 C C . LEU A 1 87 ? 5.541 1.515 8.990 1.00 60.00 87 LEU A C 1
ATOM 693 O O . LEU A 1 87 ? 6.060 1.276 10.084 1.00 60.00 87 LEU A O 1
ATOM 697 N N . PRO A 1 88 ? 5.540 2.752 8.459 1.00 58.78 88 PRO A N 1
ATOM 698 C CA . PRO A 1 88 ? 6.045 3.906 9.194 1.00 58.78 88 PRO A CA 1
ATOM 699 C C . PRO A 1 88 ? 5.289 4.067 10.520 1.00 58.78 88 PRO A C 1
ATOM 701 O O . PRO A 1 88 ? 4.056 4.027 10.547 1.00 58.78 88 PRO A O 1
ATOM 704 N N . THR A 1 89 ? 6.014 4.283 11.618 1.00 57.19 89 THR A N 1
ATOM 705 C CA . THR A 1 89 ? 5.455 4.472 12.971 1.00 57.19 89 THR A CA 1
ATOM 706 C C . THR A 1 89 ? 4.457 5.631 13.045 1.00 57.19 89 THR A C 1
ATOM 708 O O . THR A 1 89 ? 3.503 5.580 13.817 1.00 57.19 89 THR A O 1
ATOM 711 N N . GLU A 1 90 ? 4.613 6.645 12.194 1.00 56.31 90 GLU A N 1
ATOM 712 C CA . GLU A 1 90 ? 3.704 7.794 12.089 1.00 56.31 90 GLU A CA 1
ATOM 713 C C . GLU A 1 90 ? 2.281 7.391 11.671 1.00 56.31 90 GLU A C 1
ATOM 715 O O . GLU A 1 90 ? 1.302 7.916 12.206 1.00 56.31 90 GLU A O 1
ATOM 720 N N . LEU A 1 91 ? 2.148 6.400 10.780 1.00 54.81 91 LEU A N 1
ATOM 721 C CA . LEU A 1 91 ? 0.844 5.896 10.347 1.00 54.81 91 LEU A CA 1
ATOM 722 C C . LEU A 1 91 ? 0.171 5.080 11.463 1.00 54.81 91 LEU A C 1
ATOM 724 O O . LEU A 1 91 ? -1.046 5.146 11.628 1.00 54.81 91 LEU A O 1
ATOM 728 N N . SER A 1 92 ? 0.972 4.390 12.284 1.00 59.78 92 SER A N 1
ATOM 729 C CA . SER A 1 92 ? 0.499 3.656 13.464 1.00 59.78 92 SER A CA 1
ATOM 730 C C . SER A 1 92 ? -0.143 4.588 14.496 1.00 59.78 92 SER A C 1
ATOM 732 O O . SER A 1 92 ? -1.203 4.267 15.028 1.00 59.78 92 SER A O 1
ATOM 734 N N . ASN A 1 93 ? 0.444 5.763 14.747 1.00 63.75 93 ASN A N 1
ATOM 735 C CA . ASN A 1 93 ? -0.042 6.684 15.781 1.00 63.75 93 ASN A CA 1
ATOM 736 C C . ASN A 1 93 ? -1.433 7.254 15.461 1.00 63.75 93 ASN A C 1
ATOM 738 O O . ASN A 1 93 ? -2.312 7.228 16.320 1.00 63.75 93 ASN A O 1
ATOM 742 N N . SER A 1 94 ? -1.673 7.710 14.223 1.00 64.31 94 SER A N 1
ATOM 743 C CA . SER A 1 94 ? -2.987 8.272 13.846 1.00 64.31 94 SER A CA 1
ATOM 744 C C . SER A 1 94 ? -4.126 7.247 13.944 1.00 64.31 94 SER A C 1
ATOM 746 O O . SER A 1 94 ? -5.266 7.585 14.269 1.00 64.31 94 SER A O 1
ATOM 748 N N . VAL A 1 95 ? -3.804 5.974 13.704 1.00 61.53 95 VAL A N 1
ATOM 749 C CA . VAL A 1 95 ? -4.746 4.856 13.773 1.00 61.53 95 VAL A CA 1
ATOM 750 C C . VAL A 1 95 ? -4.979 4.437 15.222 1.00 61.53 95 VAL A C 1
ATOM 752 O O . VAL A 1 95 ? -6.125 4.204 15.607 1.00 61.53 95 VAL A O 1
ATOM 755 N N . PHE A 1 96 ? -3.922 4.387 16.040 1.00 65.00 96 PHE A N 1
ATOM 756 C CA . PHE A 1 96 ? -4.039 4.143 17.479 1.00 65.00 96 PHE A CA 1
ATOM 757 C C . PHE A 1 96 ? -4.938 5.182 18.154 1.00 65.00 96 PHE A C 1
ATOM 759 O O . PHE A 1 96 ? -5.785 4.808 18.963 1.00 65.00 96 PHE A O 1
ATOM 766 N N . GLU A 1 97 ? -4.822 6.458 17.780 1.00 74.81 97 GLU A N 1
ATOM 767 C CA . GLU A 1 97 ? -5.697 7.509 18.308 1.00 74.81 97 GLU A CA 1
ATOM 768 C C . GLU A 1 97 ? -7.160 7.326 17.873 1.00 74.81 97 GLU A C 1
ATOM 770 O O . GLU A 1 97 ? -8.048 7.383 18.723 1.00 74.81 97 GLU A O 1
ATOM 775 N N . ARG A 1 98 ? -7.444 6.991 16.601 1.00 71.75 98 ARG A N 1
ATOM 776 C CA . ARG A 1 98 ? -8.824 6.655 16.181 1.00 71.75 98 ARG A CA 1
ATOM 777 C C . ARG A 1 98 ? -9.382 5.446 16.924 1.00 71.75 98 ARG A C 1
ATOM 779 O O . ARG A 1 98 ? -10.514 5.503 17.388 1.00 71.75 98 ARG A O 1
ATOM 786 N N . MET A 1 99 ? -8.599 4.376 17.077 1.00 74.19 99 MET A N 1
ATOM 787 C CA . MET A 1 99 ? -9.023 3.188 17.828 1.00 74.19 99 MET A CA 1
ATOM 788 C C . MET A 1 99 ? -9.333 3.518 19.281 1.00 74.19 99 MET A C 1
ATOM 790 O O . MET A 1 99 ? -10.295 2.993 19.840 1.00 74.19 99 MET A O 1
ATOM 794 N N . ARG A 1 100 ? -8.519 4.379 19.900 1.00 78.56 100 ARG A N 1
ATOM 795 C CA . ARG A 1 100 ? -8.750 4.814 21.271 1.00 78.56 100 ARG A CA 1
ATOM 796 C C . ARG A 1 100 ? -10.079 5.559 21.363 1.00 78.56 100 ARG A C 1
ATOM 798 O O . ARG A 1 100 ? -10.884 5.216 22.224 1.00 78.56 100 ARG A O 1
ATOM 805 N N . THR A 1 101 ? -10.344 6.489 20.446 1.00 84.81 101 THR A N 1
ATOM 806 C CA . THR A 1 101 ? -11.617 7.222 20.377 1.00 84.81 101 THR A CA 1
ATOM 807 C C . THR A 1 101 ? -12.812 6.297 20.153 1.00 84.81 101 THR A C 1
ATOM 809 O O . THR A 1 101 ? -13.786 6.393 20.894 1.00 84.81 101 THR A O 1
ATOM 812 N N . GLU A 1 102 ? -12.732 5.362 19.204 1.00 81.50 102 GLU A N 1
ATOM 813 C CA . GLU A 1 102 ? -13.814 4.404 18.934 1.00 81.50 102 GLU A CA 1
ATOM 814 C C . GLU A 1 102 ? -14.074 3.478 20.129 1.00 81.50 102 GLU A C 1
ATOM 816 O O . GLU A 1 102 ? -15.222 3.258 20.507 1.00 81.50 102 GLU A 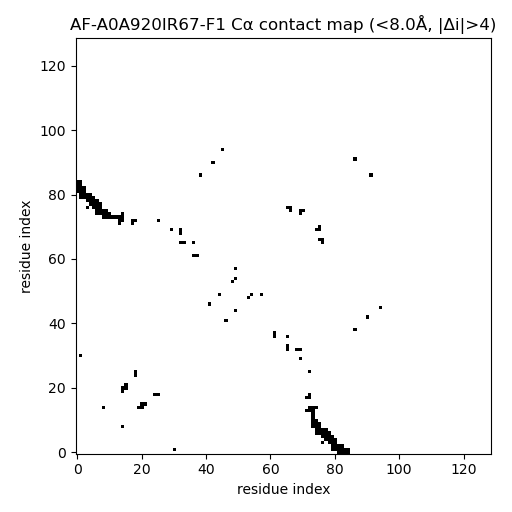O 1
ATOM 821 N N . ARG A 1 103 ? -13.023 2.992 20.808 1.00 86.38 103 ARG A N 1
ATOM 822 C CA . ARG A 1 103 ? -13.192 2.205 22.042 1.00 86.38 103 ARG A CA 1
ATOM 823 C C . ARG A 1 103 ? -13.810 3.013 23.172 1.00 86.38 103 ARG A C 1
ATOM 825 O O . ARG A 1 103 ? -14.622 2.466 23.913 1.00 86.38 103 ARG A O 1
ATOM 832 N N . TYR A 1 104 ? -13.418 4.276 23.329 1.00 87.94 104 TYR A N 1
ATOM 833 C CA . TYR A 1 104 ? -14.028 5.156 24.323 1.00 87.94 104 TYR A CA 1
ATOM 834 C C . TYR A 1 104 ? -15.506 5.378 24.020 1.00 87.94 104 TYR A C 1
ATOM 836 O O . TYR A 1 104 ? -16.327 5.250 24.924 1.00 87.94 104 TYR A O 1
ATOM 844 N N . ARG A 1 105 ? -15.848 5.631 22.755 1.00 90.31 105 ARG A N 1
ATOM 845 C CA . ARG A 1 105 ? -17.231 5.792 22.311 1.00 90.31 105 ARG A CA 1
ATOM 846 C C . ARG A 1 105 ? -18.059 4.533 22.578 1.00 90.31 105 ARG A C 1
ATOM 848 O O . ARG A 1 105 ? -19.101 4.636 23.211 1.00 90.31 105 ARG A O 1
ATOM 855 N N . LEU A 1 106 ? -17.572 3.361 22.167 1.00 90.69 106 LEU A N 1
ATOM 856 C CA . LEU A 1 106 ? -18.256 2.083 22.388 1.00 90.69 106 LEU A CA 1
ATOM 857 C C . LEU A 1 106 ? -18.447 1.789 23.884 1.00 90.69 106 LEU A C 1
ATOM 859 O O . LEU A 1 106 ? -19.494 1.306 24.300 1.00 90.69 106 LEU A O 1
ATOM 863 N N . ALA A 1 107 ? -17.442 2.086 24.712 1.00 91.81 107 ALA A N 1
ATOM 864 C CA . ALA A 1 107 ? -17.548 1.901 26.155 1.00 91.81 107 ALA A CA 1
ATOM 865 C C . ALA A 1 107 ? -18.588 2.838 26.786 1.00 91.81 107 ALA A C 1
ATOM 867 O O . ALA A 1 107 ? -19.305 2.413 27.688 1.00 91.81 107 ALA A O 1
ATOM 868 N N . GLU A 1 108 ? -18.680 4.090 26.332 1.00 92.44 108 GLU A N 1
ATOM 869 C CA . GLU A 1 108 ? -19.720 5.020 26.785 1.00 92.44 108 GLU A CA 1
ATOM 870 C C . GLU A 1 108 ? -21.115 4.591 26.334 1.00 92.44 108 GLU A C 1
ATOM 872 O O . GLU A 1 108 ? -22.045 4.628 27.133 1.00 92.44 108 GLU A O 1
ATOM 877 N N . GLU A 1 109 ? -21.252 4.109 25.101 1.00 92.94 109 GLU A N 1
ATOM 878 C CA . GLU A 1 109 ? -22.509 3.572 24.576 1.00 92.94 109 GLU A CA 1
ATOM 879 C C . GLU A 1 109 ? -22.998 2.381 25.416 1.00 92.94 109 GLU A C 1
ATOM 881 O O . GLU A 1 109 ? -24.116 2.403 25.926 1.00 92.94 109 GLU A O 1
ATOM 886 N N . LEU A 1 110 ? -22.117 1.414 25.699 1.00 92.94 110 LEU A N 1
ATOM 887 C CA . LEU A 1 110 ? -22.430 0.267 26.560 1.00 92.94 110 LEU A CA 1
ATOM 888 C C . LEU A 1 110 ? -22.754 0.670 28.00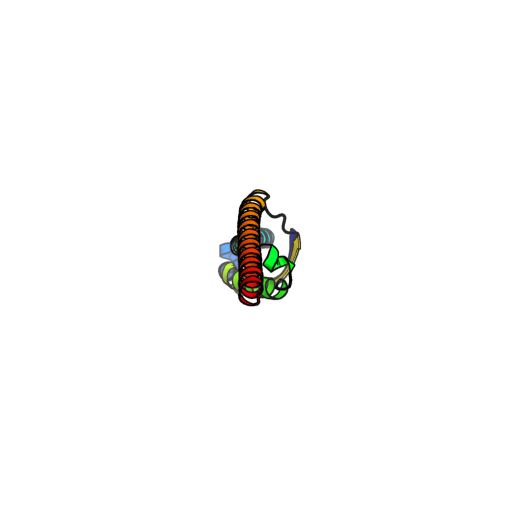8 1.00 92.94 110 LEU A C 1
ATOM 890 O O . LEU A 1 110 ? -23.591 0.043 28.659 1.00 92.94 110 LEU A O 1
ATOM 894 N N . ARG A 1 111 ? -22.094 1.704 28.548 1.00 91.50 111 ARG A N 1
ATOM 895 C CA . ARG A 1 111 ? -22.409 2.229 29.888 1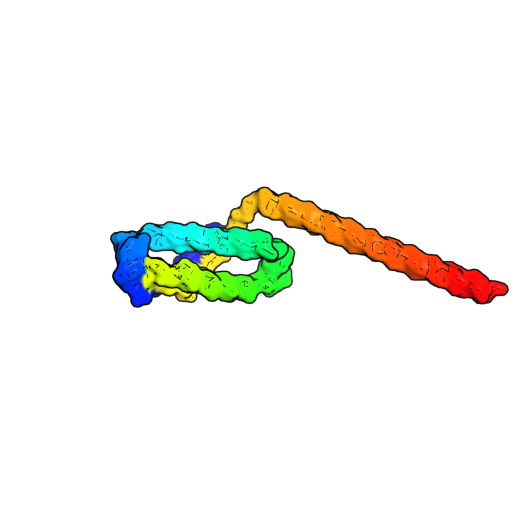.00 91.50 111 ARG A CA 1
ATOM 896 C C . ARG A 1 111 ? -23.765 2.920 29.923 1.00 91.50 111 ARG A C 1
ATOM 898 O O . ARG A 1 111 ? -24.488 2.751 30.905 1.00 91.50 111 ARG A O 1
ATOM 905 N N . ALA A 1 112 ? -24.093 3.694 28.892 1.00 93.00 112 ALA A N 1
ATOM 906 C CA . ALA A 1 112 ? -25.380 4.362 28.768 1.00 93.00 112 ALA A CA 1
ATOM 907 C C . ALA A 1 112 ? -26.515 3.334 28.665 1.00 93.00 112 ALA A C 1
ATOM 909 O O . ALA A 1 112 ? -27.454 3.400 29.456 1.00 93.00 112 ALA A O 1
ATOM 910 N N . GLU A 1 113 ? -26.366 2.333 27.796 1.00 93.25 113 GLU A N 1
ATOM 911 C CA . GLU A 1 113 ? -27.323 1.233 27.634 1.00 93.25 113 GLU A CA 1
ATOM 912 C C . GLU A 1 113 ? -27.491 0.436 28.940 1.00 93.25 113 GLU A C 1
ATOM 914 O O . GLU A 1 113 ? -28.605 0.212 29.412 1.00 93.25 113 GLU A O 1
ATOM 919 N N . GLY A 1 114 ? -26.386 0.087 29.609 1.00 93.19 114 GLY A N 1
ATOM 920 C CA . GLY A 1 114 ? -26.436 -0.598 30.903 1.00 93.19 114 GLY A CA 1
ATOM 921 C C . GLY A 1 114 ? -27.137 0.214 32.001 1.00 93.19 114 GLY A C 1
ATOM 922 O O . GLY A 1 114 ? -27.818 -0.357 32.858 1.00 93.19 114 GLY A O 1
ATOM 923 N N . LYS A 1 115 ? -27.003 1.546 31.981 1.00 92.00 115 LYS A N 1
ATOM 924 C CA . LYS A 1 115 ? -27.699 2.439 32.915 1.00 92.00 115 LYS A CA 1
ATOM 925 C C . LYS A 1 115 ? -29.195 2.510 32.612 1.00 92.00 115 LYS A C 1
ATOM 927 O O . LYS A 1 115 ? -29.989 2.392 33.539 1.00 92.00 115 LYS A O 1
ATOM 932 N N . GLU A 1 116 ? -29.566 2.639 31.342 1.00 90.69 116 GLU A N 1
ATOM 933 C CA . GLU A 1 116 ? -30.962 2.657 30.899 1.00 90.69 116 GLU A CA 1
ATOM 934 C C . GLU A 1 116 ? -31.693 1.368 31.298 1.00 90.69 116 GLU A C 1
ATOM 936 O O . GLU A 1 116 ? -32.744 1.427 31.938 1.00 90.69 116 GLU A O 1
ATOM 941 N N . ILE A 1 117 ? -31.087 0.205 31.036 1.00 91.94 117 ILE A N 1
ATOM 942 C CA . ILE A 1 117 ? -31.636 -1.100 31.433 1.00 91.94 117 ILE A CA 1
ATOM 943 C C . ILE A 1 117 ? -31.804 -1.183 32.960 1.00 91.94 117 ILE A C 1
ATOM 945 O O . ILE A 1 117 ? -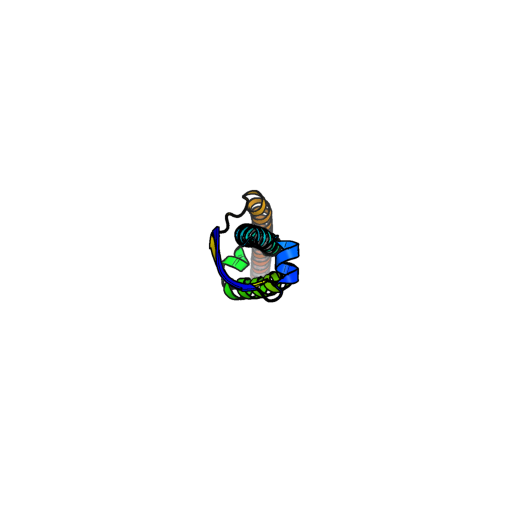32.819 -1.673 33.458 1.00 91.94 117 ILE A O 1
ATOM 949 N N . SER A 1 118 ? -30.827 -0.689 33.728 1.00 90.12 118 SER A N 1
ATOM 950 C CA . SER A 1 118 ? -30.889 -0.672 35.197 1.00 90.12 118 SER A CA 1
ATOM 951 C C . SER A 1 118 ? -32.028 0.209 35.724 1.00 90.12 118 SER A C 1
ATOM 953 O O . SER A 1 118 ? -32.784 -0.213 36.607 1.00 90.12 118 SER A O 1
ATOM 955 N N . ASP A 1 119 ? -32.190 1.409 35.164 1.00 88.94 119 ASP A N 1
ATOM 956 C CA . ASP A 1 119 ? -33.247 2.351 35.539 1.00 88.94 119 ASP A CA 1
ATOM 957 C C . ASP A 1 119 ? -34.641 1.820 35.145 1.00 88.94 119 ASP A C 1
ATOM 959 O O . ASP A 1 119 ? -35.606 1.967 35.907 1.00 88.94 119 ASP A O 1
ATOM 963 N N . GLU A 1 120 ? -34.752 1.111 34.016 1.00 89.31 120 GLU A N 1
ATOM 964 C CA . GLU A 1 120 ? -35.984 0.438 33.594 1.00 89.31 120 GLU A CA 1
ATOM 965 C C . GLU A 1 120 ? -36.364 -0.710 34.548 1.00 89.31 120 GLU A C 1
ATOM 967 O O . GLU A 1 120 ? -37.521 -0.814 34.973 1.00 89.31 120 GLU A O 1
ATOM 972 N N . ILE A 1 121 ? -35.399 -1.556 34.934 1.00 86.75 121 ILE A N 1
ATOM 973 C CA . ILE A 1 121 ? -35.616 -2.654 35.892 1.00 86.75 121 ILE A CA 1
ATOM 974 C C . ILE A 1 121 ? -36.069 -2.100 37.248 1.00 86.75 121 ILE A C 1
ATOM 976 O O . ILE A 1 121 ? -37.039 -2.610 37.817 1.00 86.75 121 ILE A O 1
ATOM 980 N N . LYS A 1 122 ? -35.421 -1.039 37.749 1.00 86.25 122 LYS A N 1
ATOM 981 C CA . LYS A 1 122 ? -35.822 -0.372 39.000 1.00 86.25 122 LYS A CA 1
ATOM 982 C C . LYS A 1 122 ? -37.239 0.187 38.917 1.00 86.25 122 LYS A C 1
ATOM 984 O O . LYS A 1 122 ? -38.055 -0.101 39.789 1.00 86.25 122 LYS A O 1
ATOM 989 N N . SER A 1 123 ? -37.561 0.901 37.840 1.00 87.69 123 SER A N 1
ATOM 990 C CA . SER A 1 123 ? -38.892 1.487 37.637 1.00 87.69 123 SER A CA 1
ATOM 991 C C . SER A 1 123 ? -39.993 0.419 37.560 1.00 87.69 123 SER A C 1
ATOM 993 O O . SER A 1 123 ? -41.085 0.595 38.107 1.00 87.69 123 SER A O 1
ATOM 995 N N . LYS A 1 124 ? -39.723 -0.723 36.909 1.00 86.62 124 LYS A N 1
ATOM 996 C CA . LYS A 1 124 ? -40.641 -1.878 36.876 1.00 86.62 124 LYS A CA 1
ATOM 997 C C . LYS A 1 124 ? -40.805 -2.532 38.251 1.00 86.62 124 LYS A C 1
ATOM 999 O O . LYS A 1 124 ? -41.902 -3.000 38.556 1.00 86.62 124 LYS A O 1
ATOM 1004 N N . ALA A 1 125 ? -39.746 -2.581 39.060 1.00 86.12 125 ALA A N 1
ATOM 1005 C CA . ALA A 1 125 ? -39.794 -3.128 40.414 1.00 86.12 125 ALA A CA 1
ATOM 1006 C C . ALA A 1 125 ? -40.619 -2.243 41.365 1.00 86.12 125 ALA A C 1
ATOM 1008 O O . ALA A 1 125 ? -41.431 -2.771 42.121 1.00 86.12 125 ALA A O 1
ATOM 1009 N N . GLU A 1 126 ? -40.483 -0.915 41.284 1.00 76.75 126 GLU A N 1
ATOM 1010 C CA . GLU A 1 126 ? -41.269 0.029 42.094 1.00 76.75 126 GLU A CA 1
ATOM 1011 C C . GLU A 1 126 ? -42.762 0.011 41.742 1.00 76.75 126 GLU A C 1
ATOM 1013 O O . GLU A 1 126 ? -43.597 0.039 42.639 1.00 76.75 126 GLU A O 1
ATOM 1018 N N . LYS A 1 127 ? -43.118 -0.128 40.456 1.00 75.94 127 LYS A N 1
ATOM 1019 C CA . LYS A 1 127 ? -44.524 -0.233 40.012 1.00 75.94 127 LYS A CA 1
ATOM 1020 C C . LYS A 1 127 ? -45.252 -1.502 40.471 1.00 75.94 127 LYS A C 1
ATOM 1022 O O . LYS A 1 127 ? -46.471 -1.564 40.347 1.00 75.94 127 LYS A O 1
ATOM 1027 N N . LYS A 1 128 ? -44.530 -2.532 40.923 1.00 66.12 128 LYS A N 1
ATOM 1028 C CA . LYS A 1 128 ? -45.105 -3.805 41.396 1.00 66.12 128 LYS A CA 1
ATOM 1029 C C . LYS A 1 128 ? -45.303 -3.863 42.916 1.00 66.12 128 LYS A C 1
ATOM 1031 O O . LYS A 1 128 ? -45.663 -4.928 43.417 1.00 66.12 128 LYS A O 1
ATOM 1036 N N . LYS A 1 129 ? -45.051 -2.768 43.633 1.00 53.00 129 LYS A N 1
ATOM 1037 C CA . LYS A 1 129 ? -45.257 -2.653 45.079 1.00 53.00 129 LYS A CA 1
ATOM 1038 C C . LYS A 1 129 ? -46.549 -1.905 45.383 1.00 53.00 129 LYS A C 1
ATOM 1040 O O . LYS A 1 129 ? -47.199 -2.296 46.375 1.00 53.00 129 LYS A O 1
#

Sequence (129 aa):
MIRFGKNRIVDVLTFYTATSGSFLTLNNLLGQRTEFELKNQFGKRTITELVSGERDEMMKSMTMNLTSSVSDLGVEIIDFRVKRIDLPTELSNSVFERMRTERYRLAEELRAEGKEISDEIKSKAEKKK

pLDDT: mean 76.81, std 11.15, range [52.91, 93.25]